Protein AF-A0A353FE00-F1 (afdb_monomer_lite)

Secondary structure (DSSP, 8-state):
---SSS-HHHHHHHHHHHHHTTSEEEE-TT--B--SHHHHHH-S--EEEE-S--------------------------------

Foldseek 3Di:
DPPPVDDPVVVLVVVLVCLVVQQKFKAAPVRHTDNDSVSVVPGPDIDIDGRPDPPPPPDPPPPPVPPPPPPDDDDDDPDPDDDD

Structure (mmCIF, N/CA/C/O backbone):
data_AF-A0A353FE00-F1
#
_entry.id   AF-A0A353FE00-F1
#
loop_
_atom_site.group_PDB
_atom_site.id
_atom_site.type_symbol
_atom_site.label_atom_id
_atom_site.label_alt_id
_atom_site.label_comp_id
_atom_site.label_asym_id
_atom_site.label_entity_id
_atom_site.label_seq_id
_atom_site.pdbx_PDB_ins_code
_atom_site.Cartn_x
_atom_site.Cartn_y
_atom_site.Cartn_z
_atom_site.occupancy
_atom_site.B_iso_or_equiv
_atom_site.auth_seq_id
_atom_site.auth_comp_id
_atom_site.auth_asym_id
_atom_site.auth_atom_id
_atom_site.pdbx_PDB_model_num
ATOM 1 N N . MET A 1 1 ? 12.354 -12.234 -3.852 1.00 46.34 1 MET A N 1
ATOM 2 C CA . MET A 1 1 ? 10.990 -12.779 -4.038 1.00 46.34 1 MET A CA 1
ATOM 3 C C . MET A 1 1 ? 10.371 -12.948 -2.659 1.00 46.34 1 MET A C 1
ATOM 5 O O . MET A 1 1 ? 11.011 -13.562 -1.818 1.00 46.34 1 MET A O 1
ATOM 9 N N . VAL A 1 2 ? 9.215 -12.338 -2.377 1.00 58.34 2 VAL A N 1
ATOM 10 C CA . VAL A 1 2 ? 8.565 -12.480 -1.060 1.00 58.34 2 VAL A CA 1
ATOM 11 C C . VAL A 1 2 ? 7.851 -13.833 -1.035 1.00 58.34 2 VAL A C 1
ATOM 13 O O . VAL A 1 2 ? 6.932 -14.056 -1.818 1.00 58.34 2 VAL A O 1
ATOM 16 N N . ILE A 1 3 ? 8.309 -14.754 -0.189 1.00 65.00 3 ILE A N 1
ATOM 17 C CA . ILE A 1 3 ? 7.790 -16.125 -0.110 1.00 65.00 3 ILE A CA 1
ATOM 18 C C . ILE A 1 3 ? 6.586 -16.128 0.840 1.00 65.00 3 ILE A C 1
ATOM 20 O O . ILE A 1 3 ? 6.714 -16.434 2.018 1.00 65.00 3 ILE A O 1
ATOM 24 N N . THR A 1 4 ? 5.416 -15.714 0.354 1.00 76.44 4 THR A N 1
ATOM 25 C CA . THR A 1 4 ? 4.159 -15.765 1.133 1.00 76.44 4 THR A CA 1
ATOM 26 C C . THR A 1 4 ? 3.202 -16.855 0.661 1.00 76.44 4 THR A C 1
ATOM 28 O O . THR A 1 4 ? 2.161 -17.048 1.276 1.00 76.44 4 THR A O 1
ATOM 31 N N . GLY A 1 5 ? 3.499 -17.526 -0.459 1.00 84.62 5 GLY A N 1
ATOM 32 C CA . GLY A 1 5 ? 2.544 -18.415 -1.134 1.00 84.62 5 GLY A CA 1
ATOM 33 C C . GLY A 1 5 ? 1.325 -17.685 -1.722 1.00 84.62 5 GLY A C 1
ATOM 34 O O . GLY A 1 5 ? 0.406 -18.329 -2.219 1.00 84.62 5 GLY A O 1
ATOM 35 N N . LEU A 1 6 ? 1.301 -16.347 -1.680 1.00 86.50 6 LEU A N 1
ATOM 36 C CA . LEU A 1 6 ? 0.205 -15.520 -2.182 1.00 86.50 6 LEU A CA 1
ATOM 37 C C . LEU A 1 6 ? 0.551 -14.902 -3.536 1.00 86.50 6 LEU A C 1
ATOM 39 O O . LEU A 1 6 ? 1.712 -14.653 -3.860 1.00 86.50 6 LEU A O 1
ATOM 43 N N . SER A 1 7 ? -0.482 -14.572 -4.313 1.00 88.94 7 SER A N 1
ATOM 44 C CA . SER A 1 7 ? -0.295 -13.828 -5.558 1.00 88.94 7 SER A CA 1
ATOM 45 C C . SER A 1 7 ? 0.244 -12.416 -5.293 1.00 88.94 7 SER A C 1
ATOM 47 O O . SER A 1 7 ? -0.116 -11.762 -4.309 1.00 88.94 7 SER A O 1
ATOM 49 N N . ASN A 1 8 ? 1.030 -11.883 -6.233 1.00 86.44 8 ASN A N 1
ATOM 50 C CA . ASN A 1 8 ? 1.536 -10.505 -6.160 1.00 86.44 8 ASN A CA 1
ATOM 51 C C . ASN A 1 8 ? 0.410 -9.468 -6.005 1.00 86.44 8 ASN A C 1
ATOM 53 O O . ASN A 1 8 ? 0.591 -8.440 -5.349 1.00 86.44 8 ASN A O 1
ATOM 57 N N . ARG A 1 9 ? -0.773 -9.744 -6.573 1.00 88.06 9 ARG A N 1
ATOM 58 C CA . ARG A 1 9 ? -1.969 -8.905 -6.417 1.00 88.06 9 ARG A CA 1
ATOM 59 C C . ARG A 1 9 ? -2.477 -8.914 -4.975 1.00 88.06 9 ARG A C 1
ATOM 61 O O . ARG A 1 9 ? -2.772 -7.843 -4.449 1.00 88.06 9 ARG A O 1
ATOM 68 N N . ALA A 1 10 ? -2.556 -10.084 -4.341 1.00 89.31 10 ALA A N 1
ATOM 69 C CA . ALA A 1 10 ? -2.983 -10.204 -2.948 1.00 89.31 10 ALA A CA 1
ATOM 70 C C . ALA A 1 10 ? -2.018 -9.465 -2.010 1.00 89.31 10 ALA A C 1
ATOM 72 O O . ALA A 1 10 ? -2.457 -8.639 -1.209 1.00 89.31 10 ALA A O 1
ATOM 73 N N . VAL A 1 11 ? -0.708 -9.661 -2.188 1.00 88.50 11 VAL A N 1
ATOM 74 C CA . VAL A 1 11 ? 0.328 -8.950 -1.419 1.00 88.50 11 VAL A CA 1
ATOM 75 C C . VAL A 1 11 ? 0.219 -7.435 -1.622 1.00 88.50 11 VAL A C 1
ATOM 77 O O . VAL A 1 11 ? 0.165 -6.679 -0.655 1.00 88.50 11 VAL A O 1
ATOM 80 N N . SER A 1 12 ? 0.095 -6.975 -2.869 1.00 88.56 12 SER A N 1
ATOM 81 C CA . SER A 1 12 ? -0.043 -5.543 -3.180 1.00 88.56 12 SER A CA 1
ATOM 82 C C . SER A 1 12 ? -1.295 -4.924 -2.552 1.00 88.56 12 SER A C 1
ATOM 84 O O . SER A 1 12 ? -1.255 -3.784 -2.077 1.00 88.56 12 SER A O 1
ATOM 86 N N . SER A 1 13 ? -2.404 -5.668 -2.535 1.00 90.62 13 SER A N 1
ATOM 87 C CA . SER A 1 13 ? -3.656 -5.247 -1.902 1.00 90.62 13 SER A CA 1
ATOM 88 C C . SER A 1 13 ? -3.497 -5.121 -0.385 1.00 90.62 13 SER A C 1
ATOM 90 O O . SER A 1 13 ? -3.837 -4.081 0.185 1.00 90.62 13 SER A O 1
ATOM 92 N N . ALA A 1 14 ? -2.887 -6.123 0.256 1.00 90.38 14 ALA A N 1
ATOM 93 C CA . ALA A 1 14 ? -2.617 -6.120 1.691 1.00 90.38 14 ALA A CA 1
ATOM 94 C C . ALA A 1 14 ? -1.737 -4.930 2.100 1.00 90.38 14 ALA A C 1
ATOM 96 O O . ALA A 1 14 ? -2.126 -4.153 2.971 1.00 90.38 14 ALA A O 1
ATOM 97 N N . VAL A 1 15 ? -0.614 -4.711 1.408 1.00 90.00 15 VAL A N 1
ATOM 98 C CA . VAL A 1 15 ? 0.273 -3.562 1.662 1.00 90.00 15 VAL A CA 1
ATOM 99 C C . VAL A 1 15 ? -0.484 -2.245 1.494 1.00 90.00 15 VAL A C 1
ATOM 101 O O . VAL A 1 15 ? -0.394 -1.370 2.347 1.00 90.00 15 VAL A O 1
ATOM 104 N N . SER A 1 16 ? -1.281 -2.100 0.431 1.00 90.56 16 SER A N 1
ATOM 105 C CA . SER A 1 16 ? -2.071 -0.878 0.210 1.00 90.56 16 SER A CA 1
ATOM 106 C C . SER A 1 16 ? -3.073 -0.622 1.338 1.00 90.56 16 SER A C 1
ATOM 108 O O . SER A 1 16 ? -3.288 0.523 1.730 1.00 90.56 16 SER A O 1
ATOM 110 N N . SER A 1 17 ? -3.675 -1.683 1.880 1.00 91.19 17 SER A N 1
ATOM 111 C CA . SER A 1 17 ? -4.570 -1.588 3.031 1.00 91.19 17 SER A CA 1
ATOM 112 C C . SER A 1 17 ? -3.830 -1.171 4.302 1.00 91.19 17 SER A C 1
ATOM 114 O O . SER A 1 17 ? -4.330 -0.324 5.037 1.00 91.19 17 SER A O 1
ATOM 116 N N . LEU A 1 18 ? -2.648 -1.732 4.562 1.00 89.75 18 LEU A N 1
ATOM 117 C CA . LEU A 1 18 ? -1.845 -1.401 5.742 1.00 89.75 18 LEU A CA 1
ATOM 118 C C . LEU A 1 18 ? -1.331 0.047 5.702 1.00 89.75 18 LEU A C 1
ATOM 120 O O . LEU A 1 18 ? -1.441 0.746 6.706 1.00 89.75 18 LEU A O 1
ATOM 124 N N . VAL A 1 19 ? -0.866 0.519 4.539 1.00 88.69 19 VAL A N 1
ATOM 125 C CA . VAL A 1 19 ? -0.422 1.913 4.337 1.00 88.69 19 VAL A CA 1
ATOM 126 C C . VAL A 1 19 ? -1.568 2.892 4.563 1.00 88.69 19 VAL A C 1
ATOM 128 O O . VAL A 1 19 ? -1.424 3.852 5.309 1.00 88.69 19 VAL A O 1
ATOM 131 N N . ARG A 1 20 ? -2.747 2.628 3.984 1.00 88.12 20 ARG A N 1
ATOM 132 C CA . ARG A 1 20 ? -3.930 3.485 4.172 1.00 88.12 20 ARG A CA 1
ATOM 133 C C . ARG A 1 20 ? -4.387 3.557 5.630 1.00 88.12 20 ARG A C 1
ATOM 135 O O . ARG A 1 20 ? -4.948 4.565 6.040 1.00 88.12 20 ARG A O 1
ATOM 142 N N . LYS A 1 21 ? -4.168 2.493 6.405 1.00 87.88 21 LYS A N 1
ATOM 143 C CA . LYS A 1 21 ? -4.451 2.464 7.846 1.00 87.88 21 LYS A CA 1
ATOM 144 C C . LYS A 1 21 ? -3.348 3.119 8.690 1.00 87.88 21 LYS A C 1
ATOM 146 O O . LYS A 1 21 ? -3.504 3.177 9.902 1.00 87.88 21 LYS A O 1
ATOM 151 N N . GLY A 1 22 ? -2.248 3.570 8.082 1.00 86.06 22 GLY A N 1
ATOM 152 C CA . GLY A 1 22 ? -1.094 4.129 8.791 1.00 86.06 22 GLY A CA 1
ATOM 153 C C . GLY A 1 22 ? -0.317 3.103 9.621 1.00 86.06 22 GLY A C 1
ATOM 154 O O . GLY A 1 22 ? 0.459 3.483 10.487 1.00 86.06 22 GLY A O 1
ATOM 155 N N . LEU A 1 23 ? -0.532 1.804 9.382 1.00 87.56 23 LEU A N 1
ATOM 156 C CA . LEU A 1 23 ? 0.102 0.727 10.154 1.00 87.56 23 LEU A CA 1
ATOM 157 C C . LEU A 1 23 ? 1.528 0.443 9.686 1.00 87.56 23 LEU A C 1
ATOM 159 O O . LEU A 1 23 ? 2.358 -0.036 10.454 1.00 87.56 23 LEU A O 1
ATOM 163 N N . ILE A 1 24 ? 1.803 0.716 8.412 1.00 90.19 24 ILE A N 1
ATOM 164 C CA . ILE A 1 24 ? 3.136 0.609 7.831 1.00 90.19 24 ILE A CA 1
ATOM 165 C C . ILE A 1 24 ? 3.423 1.851 6.999 1.00 90.19 24 ILE A C 1
ATOM 167 O O . ILE A 1 24 ? 2.532 2.377 6.326 1.00 90.19 24 ILE A O 1
ATOM 171 N N . THR A 1 25 ? 4.684 2.254 6.990 1.00 90.19 25 THR A N 1
ATOM 172 C CA . THR A 1 25 ? 5.212 3.268 6.082 1.00 90.19 25 THR A CA 1
ATOM 173 C C . THR A 1 25 ? 6.027 2.565 5.010 1.00 90.19 25 THR A C 1
ATOM 175 O O . THR A 1 25 ? 6.810 1.660 5.305 1.00 90.19 25 THR A O 1
ATOM 178 N N . VAL A 1 26 ? 5.823 2.966 3.758 1.00 91.19 26 VAL A N 1
ATOM 179 C CA . VAL A 1 26 ? 6.630 2.498 2.630 1.00 91.19 26 VAL A CA 1
ATOM 180 C C . VAL A 1 26 ? 7.452 3.669 2.135 1.00 91.19 26 VAL A C 1
ATOM 182 O O . VAL A 1 26 ? 6.875 4.715 1.848 1.00 91.19 26 VAL A O 1
ATOM 185 N N . THR A 1 27 ? 8.763 3.495 2.025 1.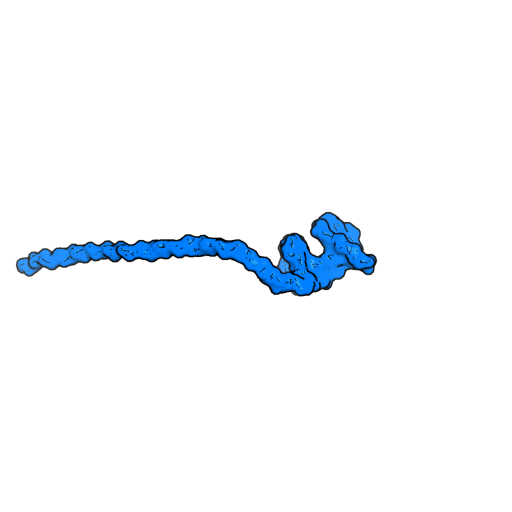00 91.94 27 THR A N 1
ATOM 186 C CA . THR A 1 27 ? 9.675 4.513 1.498 1.00 91.94 27 THR A CA 1
ATOM 187 C C . THR A 1 27 ? 10.462 3.986 0.305 1.00 91.94 27 THR A C 1
ATOM 189 O O . THR A 1 27 ? 10.586 2.769 0.109 1.00 91.94 27 THR A O 1
ATOM 192 N N . ASP A 1 28 ? 10.976 4.903 -0.508 1.00 91.12 28 ASP A N 1
ATOM 193 C CA . ASP A 1 28 ? 12.011 4.595 -1.493 1.00 91.12 28 ASP A CA 1
ATOM 194 C C . ASP A 1 28 ? 13.393 4.441 -0.822 1.00 91.12 28 ASP A C 1
ATOM 196 O O . ASP A 1 28 ? 13.516 4.391 0.407 1.00 91.12 28 ASP A O 1
ATOM 200 N N . ILE A 1 29 ? 14.433 4.320 -1.650 1.00 89.12 29 ILE A N 1
ATOM 201 C CA . ILE A 1 29 ? 15.830 4.222 -1.209 1.00 89.12 29 ILE A CA 1
ATOM 202 C C . ILE A 1 29 ? 16.367 5.525 -0.600 1.00 89.12 29 ILE A C 1
ATOM 204 O O . ILE A 1 29 ? 17.305 5.486 0.190 1.00 89.12 29 ILE A O 1
ATOM 208 N N . GLU A 1 30 ? 15.769 6.661 -0.946 1.00 87.44 30 GLU A N 1
ATOM 209 C CA . GLU A 1 30 ? 16.142 7.991 -0.460 1.00 87.44 30 GLU A CA 1
ATOM 210 C C . GLU A 1 30 ? 15.403 8.349 0.841 1.00 87.44 30 GLU A C 1
ATOM 212 O O . GLU A 1 30 ? 15.717 9.343 1.489 1.00 87.44 30 GLU A O 1
ATOM 217 N N . GLY A 1 31 ? 14.445 7.516 1.261 1.00 85.00 31 GLY A N 1
ATOM 218 C CA . GLY A 1 31 ? 13.626 7.727 2.451 1.00 85.00 31 GLY A CA 1
ATOM 219 C C . GLY A 1 31 ? 12.336 8.505 2.186 1.00 85.00 31 GLY A C 1
ATOM 220 O O . GLY A 1 31 ? 11.605 8.799 3.134 1.00 85.00 31 GLY A O 1
ATOM 221 N N . ASN A 1 32 ? 11.998 8.799 0.929 1.00 89.12 32 ASN A N 1
ATOM 222 C CA . ASN A 1 32 ? 10.765 9.503 0.596 1.00 89.12 32 ASN A CA 1
ATOM 223 C C . ASN A 1 32 ? 9.551 8.573 0.767 1.00 89.12 32 ASN A C 1
ATOM 225 O O . ASN A 1 32 ? 9.559 7.441 0.268 1.00 89.12 32 ASN A O 1
ATOM 229 N N . PRO A 1 33 ? 8.474 9.022 1.437 1.00 88.38 33 PRO A N 1
ATOM 230 C CA . PRO A 1 33 ? 7.285 8.208 1.650 1.00 88.38 33 PRO A CA 1
ATOM 231 C C . PRO A 1 33 ? 6.489 7.994 0.354 1.00 88.38 33 PRO A C 1
ATOM 233 O O . PRO A 1 33 ? 6.082 8.930 -0.331 1.00 88.38 33 PRO A O 1
ATOM 236 N N . LEU A 1 34 ? 6.182 6.732 0.055 1.00 90.12 34 LEU A N 1
ATOM 237 C CA . LEU A 1 34 ? 5.438 6.294 -1.126 1.00 90.12 34 LEU A CA 1
ATOM 238 C C . LEU A 1 34 ? 4.021 5.848 -0.741 1.00 90.12 34 LEU A C 1
ATOM 240 O O . LEU A 1 34 ? 3.742 4.663 -0.543 1.00 90.12 34 LEU A O 1
ATOM 244 N N . ALA A 1 35 ? 3.092 6.802 -0.669 1.00 82.44 35 ALA A N 1
ATOM 245 C CA . ALA A 1 35 ? 1.707 6.529 -0.270 1.00 82.44 35 ALA A CA 1
ATOM 246 C C . ALA A 1 35 ? 0.895 5.767 -1.341 1.00 82.44 35 ALA A C 1
ATOM 248 O O . ALA A 1 35 ? 0.024 4.952 -1.023 1.00 82.44 35 ALA A O 1
ATOM 249 N N . SER A 1 36 ? 1.170 6.006 -2.628 1.00 86.19 36 SER A N 1
ATOM 250 C CA . SER A 1 36 ? 0.374 5.446 -3.727 1.00 86.19 36 SER A CA 1
ATOM 251 C C . SER A 1 36 ? 0.914 4.099 -4.226 1.00 86.19 36 SER A C 1
ATOM 253 O O . SER A 1 36 ? 2.098 3.782 -4.110 1.00 86.19 36 SER A O 1
ATOM 255 N N . ALA A 1 37 ? 0.041 3.267 -4.803 1.00 84.69 37 ALA A N 1
ATOM 256 C CA . ALA A 1 37 ? 0.470 2.021 -5.447 1.00 84.69 37 ALA A CA 1
ATOM 257 C C . ALA A 1 37 ? 1.275 2.270 -6.734 1.00 84.69 37 ALA A C 1
ATOM 259 O O . ALA A 1 37 ? 2.155 1.477 -7.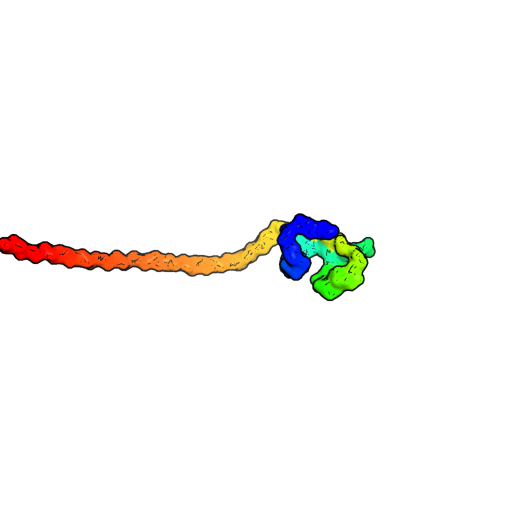054 1.00 84.69 37 ALA A O 1
ATOM 260 N N . GLY A 1 38 ? 0.989 3.360 -7.456 1.00 86.25 38 GLY A N 1
ATOM 261 C CA . GLY A 1 38 ? 1.728 3.742 -8.661 1.00 86.25 38 GLY A CA 1
ATOM 262 C C . GLY A 1 38 ? 3.174 4.109 -8.337 1.00 86.25 38 GLY A C 1
ATOM 263 O O . GLY A 1 38 ? 4.094 3.527 -8.903 1.00 86.25 38 GLY A O 1
ATOM 264 N N . SER A 1 39 ? 3.372 4.969 -7.337 1.00 85.44 39 SER A N 1
ATOM 265 C CA . SER A 1 39 ? 4.702 5.383 -6.871 1.00 85.44 39 SER A CA 1
ATOM 266 C C . SER A 1 39 ? 5.524 4.191 -6.369 1.00 85.44 39 SER A C 1
ATOM 268 O O . SER A 1 39 ? 6.707 4.086 -6.666 1.00 85.44 39 SER A O 1
ATOM 270 N N . ARG A 1 40 ? 4.884 3.227 -5.691 1.00 86.94 40 ARG A N 1
ATOM 271 C CA . ARG A 1 40 ? 5.550 1.993 -5.243 1.00 86.94 40 ARG A CA 1
ATOM 272 C C . ARG A 1 40 ? 5.985 1.070 -6.383 1.00 86.94 40 ARG A C 1
ATOM 274 O O . ARG A 1 40 ? 6.965 0.357 -6.232 1.00 86.94 40 ARG A O 1
ATOM 281 N N . LYS A 1 41 ? 5.262 1.057 -7.506 1.00 85.81 41 LYS A N 1
ATOM 282 C CA . 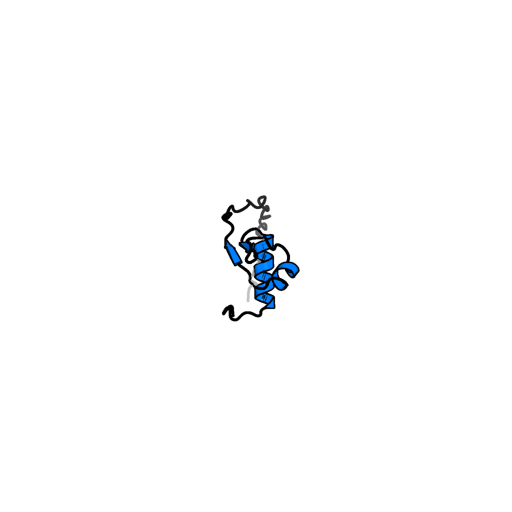LYS A 1 41 ? 5.637 0.261 -8.688 1.00 85.81 41 LYS A CA 1
ATOM 283 C C . LYS A 1 41 ? 6.762 0.899 -9.499 1.00 85.81 41 LYS A C 1
ATOM 285 O O . LYS A 1 41 ? 7.495 0.174 -10.156 1.00 85.81 41 LYS A O 1
ATOM 290 N N . ALA A 1 42 ? 6.854 2.228 -9.480 1.00 85.69 42 ALA A N 1
ATOM 291 C CA . ALA A 1 42 ? 7.897 2.973 -10.179 1.00 85.69 42 ALA A CA 1
ATOM 292 C C . ALA A 1 42 ? 9.247 2.946 -9.439 1.00 85.69 42 ALA A C 1
ATOM 294 O O . ALA A 1 42 ? 10.286 3.177 -10.049 1.00 85.69 42 ALA A O 1
ATOM 295 N N . ALA A 1 43 ? 9.242 2.657 -8.136 1.00 85.50 43 ALA A N 1
ATOM 296 C CA . ALA A 1 43 ? 10.456 2.566 -7.342 1.00 85.50 43 ALA A CA 1
ATOM 297 C C . ALA A 1 43 ? 11.259 1.296 -7.671 1.00 85.50 43 ALA A C 1
ATOM 299 O O . ALA A 1 43 ? 10.713 0.194 -7.721 1.00 85.50 43 ALA A O 1
ATOM 300 N N . SER A 1 44 ? 12.579 1.448 -7.808 1.00 85.81 44 SER A N 1
ATOM 301 C CA . SER A 1 44 ? 13.512 0.324 -7.997 1.00 85.81 44 SER A CA 1
ATOM 302 C C . SER A 1 44 ? 13.523 -0.624 -6.788 1.00 85.81 44 SER A C 1
ATOM 304 O O . SER A 1 44 ? 13.630 -1.844 -6.923 1.00 85.81 44 SER A O 1
ATOM 306 N N . ARG A 1 45 ? 13.360 -0.066 -5.582 1.00 87.81 45 ARG A N 1
ATOM 307 C CA . ARG A 1 45 ? 13.357 -0.811 -4.323 1.00 87.81 45 ARG A CA 1
ATOM 308 C C . ARG A 1 45 ? 12.445 -0.141 -3.303 1.00 87.81 45 ARG A C 1
ATOM 310 O O . ARG A 1 45 ? 12.371 1.081 -3.236 1.00 87.81 45 ARG A O 1
ATOM 317 N N . LEU A 1 46 ? 11.767 -0.965 -2.506 1.00 89.38 46 LEU A N 1
ATOM 318 C CA . LEU A 1 46 ? 10.842 -0.528 -1.464 1.00 89.38 46 LEU A CA 1
ATOM 319 C C . LEU A 1 46 ? 11.372 -0.911 -0.088 1.00 89.38 46 LEU A C 1
ATOM 321 O O . LEU A 1 46 ? 11.801 -2.048 0.120 1.00 89.38 46 LEU A O 1
ATOM 325 N N . HIS A 1 47 ? 11.282 0.024 0.848 1.00 89.50 47 HIS A N 1
ATOM 326 C CA . HIS A 1 47 ? 11.580 -0.184 2.257 1.00 89.50 47 HIS A CA 1
ATOM 327 C C . HIS A 1 47 ? 10.283 -0.104 3.060 1.00 89.50 47 HIS A C 1
ATOM 329 O O . HIS A 1 47 ? 9.471 0.795 2.858 1.00 89.50 47 HIS A O 1
ATOM 335 N N . TYR A 1 48 ? 10.073 -1.077 3.946 1.00 89.94 48 TYR A N 1
ATOM 336 C CA . TYR A 1 48 ? 8.875 -1.181 4.774 1.00 89.94 48 TYR A CA 1
ATOM 337 C C . TYR A 1 48 ? 9.263 -0.969 6.231 1.00 89.94 48 TYR A C 1
ATOM 339 O O . TYR A 1 48 ? 10.111 -1.691 6.752 1.00 89.94 48 TYR A O 1
ATOM 347 N N . ALA A 1 49 ? 8.620 -0.010 6.886 1.00 88.06 49 ALA A N 1
ATOM 348 C CA . ALA A 1 49 ? 8.761 0.237 8.314 1.00 88.06 49 ALA A CA 1
ATOM 349 C C . ALA A 1 49 ? 7.403 0.073 9.002 1.00 88.06 49 ALA A C 1
ATOM 351 O O . ALA A 1 49 ? 6.364 0.437 8.444 1.00 88.06 49 ALA A O 1
ATOM 352 N N . LEU A 1 50 ? 7.407 -0.479 10.214 1.00 86.31 50 LEU A N 1
ATOM 353 C CA . LEU A 1 50 ? 6.208 -0.545 11.042 1.00 86.31 50 LEU A CA 1
ATOM 354 C C . LEU A 1 50 ? 5.936 0.853 11.611 1.00 86.31 50 LEU A C 1
ATOM 356 O O . LEU A 1 50 ? 6.830 1.462 12.199 1.00 86.31 50 LEU A O 1
ATOM 360 N N . GLY A 1 51 ? 4.722 1.370 11.432 1.00 70.06 51 GLY A N 1
ATOM 361 C CA . GLY A 1 51 ? 4.316 2.608 12.088 1.00 70.06 51 GLY A CA 1
ATOM 362 C C . GLY A 1 51 ? 4.215 2.364 13.591 1.00 70.06 51 GLY A C 1
ATOM 363 O O . GLY A 1 51 ? 3.562 1.416 14.019 1.00 70.06 51 GLY A O 1
ATOM 364 N N . SER A 1 52 ? 4.828 3.217 14.408 1.00 63.84 52 SER A N 1
ATOM 365 C CA . SER A 1 52 ? 4.832 3.137 15.879 1.00 63.84 52 SER A CA 1
ATOM 366 C C . SER A 1 52 ? 3.458 3.369 16.537 1.00 63.84 52 SER A C 1
ATOM 368 O O . SER A 1 52 ? 3.363 3.535 17.749 1.00 63.84 52 SER A O 1
ATOM 370 N N . VAL A 1 53 ? 2.368 3.350 15.765 1.00 55.91 53 VAL A N 1
ATOM 371 C CA . VAL A 1 53 ? 1.016 3.671 16.222 1.00 55.91 53 VAL A CA 1
ATOM 372 C C . VAL A 1 53 ? 0.141 2.420 16.150 1.00 55.91 53 VAL A C 1
ATOM 374 O O . VAL A 1 53 ? -0.719 2.272 15.288 1.00 55.91 53 VAL A O 1
ATOM 377 N N . LEU A 1 54 ? 0.317 1.532 17.129 1.00 51.91 54 LEU A N 1
ATOM 378 C CA . LEU A 1 54 ? -0.760 0.648 17.590 1.00 51.91 54 LEU A CA 1
ATOM 379 C C . LEU A 1 54 ? -1.659 1.387 18.597 1.00 51.91 54 LEU A C 1
ATOM 381 O O . LEU A 1 54 ? -2.098 0.810 19.588 1.00 51.91 54 LEU A O 1
ATOM 385 N N . VAL A 1 55 ? -1.950 2.674 18.381 1.00 50.66 55 VAL A N 1
ATOM 386 C CA . VAL A 1 55 ? -3.054 3.308 19.105 1.00 50.66 55 VAL A CA 1
ATOM 387 C C . VAL A 1 55 ? -4.313 2.802 18.426 1.00 50.66 55 VAL A C 1
ATOM 389 O O . VAL A 1 55 ? -4.683 3.270 17.349 1.00 50.66 55 VAL A O 1
ATOM 392 N N . ALA A 1 56 ? -4.934 1.786 19.025 1.00 46.88 56 ALA A N 1
ATOM 393 C CA . ALA A 1 56 ? -6.290 1.397 18.695 1.00 46.88 56 ALA A CA 1
ATOM 394 C C . ALA A 1 56 ? -7.144 2.664 18.776 1.00 46.88 56 ALA A C 1
ATOM 396 O O . ALA A 1 56 ? -7.480 3.118 19.866 1.00 46.88 56 ALA A O 1
ATOM 397 N N . LYS A 1 57 ? -7.446 3.279 17.627 1.00 48.00 57 LYS A N 1
ATOM 398 C CA . LYS A 1 57 ? -8.484 4.299 17.553 1.00 48.00 57 LYS A CA 1
ATOM 399 C C . LYS A 1 57 ? -9.710 3.641 18.182 1.00 48.00 57 LYS A C 1
ATOM 401 O O . LYS A 1 57 ? -10.143 2.620 17.636 1.00 48.00 57 LYS A O 1
ATOM 406 N N . PRO A 1 58 ? -10.247 4.147 19.306 1.00 47.56 58 PRO A N 1
ATOM 407 C CA . PRO A 1 58 ? -11.524 3.664 19.781 1.00 47.56 58 PRO A CA 1
ATOM 408 C C . PRO A 1 58 ? -12.473 3.879 18.610 1.00 47.56 58 PRO A C 1
ATOM 410 O O . PRO A 1 58 ? -12.665 5.010 18.154 1.00 47.56 58 PRO A O 1
ATOM 413 N N . ALA A 1 59 ? -12.989 2.793 18.037 1.00 54.16 59 ALA A N 1
ATOM 414 C CA . ALA A 1 59 ? -14.183 2.930 17.231 1.00 54.16 59 ALA A CA 1
ATOM 415 C C . ALA A 1 59 ? -15.193 3.661 18.132 1.00 54.16 59 ALA A C 1
ATOM 417 O O . ALA A 1 59 ? -15.267 3.304 19.315 1.00 54.16 59 ALA A O 1
ATOM 418 N N . PRO A 1 60 ? -15.932 4.681 17.648 1.00 52.53 60 PRO A N 1
ATOM 419 C CA . PRO A 1 60 ? -17.111 5.108 18.389 1.00 52.53 60 PRO A CA 1
ATOM 420 C C . PRO A 1 60 ? -17.886 3.825 18.649 1.00 52.53 60 PRO A C 1
ATOM 422 O O . PRO A 1 60 ? -18.055 3.044 17.709 1.00 52.53 60 PRO A O 1
ATOM 425 N N . ALA A 1 61 ? -18.175 3.543 19.923 1.00 54.06 61 ALA A N 1
ATOM 426 C CA . ALA A 1 61 ? -18.803 2.305 20.340 1.00 54.06 61 ALA A CA 1
ATOM 427 C C . ALA A 1 61 ? -19.989 2.072 19.408 1.00 54.06 61 ALA A C 1
ATOM 429 O O . ALA A 1 61 ? -20.990 2.776 19.484 1.00 54.06 61 ALA A O 1
ATOM 430 N N . SER A 1 62 ? -19.823 1.159 18.448 1.00 54.44 62 SER A N 1
ATOM 431 C CA . SER A 1 62 ? -20.937 0.742 17.627 1.00 54.44 62 SER A CA 1
ATOM 432 C C . SER A 1 62 ? -21.818 0.055 18.640 1.00 54.44 62 SER A C 1
ATOM 434 O O . SER A 1 62 ? -21.433 -1.001 19.150 1.00 54.44 62 SER A O 1
ATOM 436 N N . GLU A 1 63 ? -22.916 0.715 19.006 1.00 50.50 63 GLU A N 1
ATOM 437 C CA . GLU A 1 63 ? -23.998 0.124 19.766 1.00 50.50 63 GLU A CA 1
ATOM 438 C C . GLU A 1 63 ? -24.265 -1.209 19.083 1.00 50.50 63 GLU A C 1
ATOM 440 O O . GLU A 1 63 ? -24.788 -1.284 17.970 1.00 50.50 63 GLU A O 1
ATOM 445 N N . ARG A 1 64 ? -23.773 -2.288 19.696 1.00 52.66 64 ARG A N 1
ATOM 446 C CA . ARG A 1 64 ? -24.236 -3.615 19.356 1.00 52.66 64 ARG A CA 1
ATOM 447 C C . ARG A 1 64 ? -25.666 -3.566 19.821 1.00 52.66 64 ARG A C 1
ATOM 449 O O . ARG A 1 64 ? -25.926 -3.730 21.009 1.00 52.66 64 ARG A O 1
ATOM 456 N N . GLN A 1 65 ? -26.556 -3.235 18.897 1.00 49.91 65 GLN A N 1
ATOM 457 C CA . GLN A 1 65 ? -27.981 -3.345 19.083 1.00 49.91 65 GLN A CA 1
ATOM 458 C C . GLN A 1 65 ? -28.199 -4.818 19.403 1.00 49.91 65 GLN A C 1
ATOM 460 O O . GLN A 1 65 ? -28.139 -5.683 18.530 1.00 49.91 65 GLN A O 1
ATOM 465 N N . GLY A 1 66 ? -28.234 -5.110 20.703 1.00 43.56 66 GLY A N 1
ATOM 466 C CA . GLY A 1 66 ? -28.351 -6.457 21.211 1.00 43.56 66 GLY A CA 1
ATOM 467 C C . GLY A 1 66 ? -29.619 -7.004 20.603 1.00 43.56 66 GLY A C 1
ATOM 468 O O . GLY A 1 66 ? -30.698 -6.462 20.842 1.00 43.56 66 GLY A O 1
ATOM 469 N N . HIS A 1 67 ? -29.487 -8.025 19.761 1.00 61.84 67 HIS A N 1
ATOM 470 C CA . HIS A 1 67 ? -30.648 -8.749 19.292 1.00 61.84 67 HIS A CA 1
ATOM 471 C C . HIS A 1 67 ? -31.398 -9.210 20.537 1.00 61.84 67 HIS A C 1
ATOM 473 O O . HIS A 1 67 ? -30.887 -10.002 21.333 1.00 61.84 67 HIS A O 1
ATOM 479 N N . ILE A 1 68 ? -32.586 -8.645 20.730 1.00 59.84 68 ILE A N 1
ATOM 480 C CA . ILE A 1 68 ? -33.502 -9.050 21.781 1.00 59.84 68 ILE A CA 1
ATOM 481 C C . ILE A 1 68 ? -33.735 -10.539 21.539 1.00 59.84 68 ILE A C 1
ATOM 483 O O . ILE A 1 68 ? -34.285 -10.925 20.507 1.00 59.84 68 ILE A O 1
ATOM 487 N N . SER A 1 69 ? -33.244 -11.390 22.439 1.00 61.47 69 SER A N 1
ATOM 488 C CA . SER A 1 69 ? -33.533 -12.818 22.369 1.00 61.47 69 SER A CA 1
ATOM 489 C C . SER A 1 69 ? -35.045 -1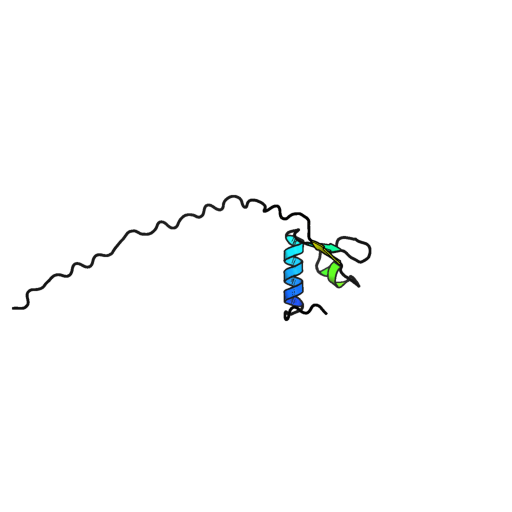2.975 22.455 1.00 61.47 69 SER A C 1
ATOM 491 O O . SER A 1 69 ? -35.650 -12.628 23.470 1.00 61.47 69 SER A O 1
ATOM 493 N N . VAL A 1 70 ? -35.668 -13.444 21.374 1.00 59.47 70 VAL A N 1
ATOM 494 C CA . VAL A 1 70 ? -37.118 -13.615 21.308 1.00 59.47 70 VAL A CA 1
ATOM 495 C C . VAL A 1 70 ? -37.493 -14.746 22.264 1.00 59.47 70 VAL A C 1
ATOM 497 O O . VAL A 1 70 ? -37.410 -15.924 21.925 1.00 59.47 70 VAL A O 1
ATOM 500 N N . LYS A 1 71 ? -37.897 -14.409 23.493 1.00 66.25 71 LYS A N 1
ATOM 501 C CA . LYS A 1 71 ? -38.502 -15.373 24.417 1.00 66.25 71 LYS A CA 1
ATOM 502 C C . LYS A 1 71 ? -39.939 -15.635 23.982 1.00 66.25 71 LYS A C 1
ATOM 504 O O . LYS A 1 71 ? -40.880 -15.129 24.583 1.00 66.25 71 LYS A O 1
ATOM 509 N N . LYS A 1 72 ? -40.125 -16.421 22.925 1.00 60.16 72 LYS A N 1
ATOM 510 C CA . LYS A 1 72 ? -41.437 -16.987 22.607 1.00 60.16 72 LYS A CA 1
ATOM 511 C C . LYS A 1 72 ? -41.282 -18.469 22.314 1.00 60.16 72 LYS A C 1
ATOM 513 O O . LYS A 1 72 ? -41.166 -18.888 21.168 1.00 60.16 72 LYS A O 1
ATOM 518 N N . GLY A 1 73 ? -41.257 -19.258 23.387 1.00 60.19 73 GLY A N 1
ATOM 519 C CA . GLY A 1 73 ? -41.491 -20.690 23.279 1.00 60.19 73 GLY A CA 1
ATOM 520 C C . GLY A 1 73 ? -42.894 -20.901 22.720 1.00 60.19 73 GLY A C 1
ATOM 521 O O . GLY A 1 73 ? -43.872 -20.452 23.315 1.00 60.19 73 GLY A O 1
ATOM 522 N N . HIS A 1 74 ? -42.996 -21.541 21.559 1.00 61.94 74 HIS A N 1
ATOM 523 C CA . HIS A 1 74 ? -44.257 -22.128 21.130 1.00 61.94 74 HIS A CA 1
ATOM 524 C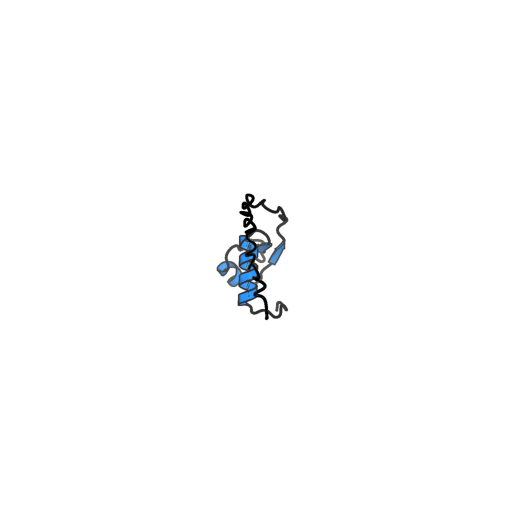 C . HIS A 1 74 ? -44.461 -23.407 21.940 1.00 61.94 74 HIS A C 1
ATOM 526 O O . HIS A 1 74 ? -43.810 -24.418 21.691 1.00 61.94 74 HIS A O 1
ATOM 532 N N . THR A 1 75 ? -45.345 -23.360 22.934 1.00 63.22 75 THR A N 1
ATOM 533 C CA . THR A 1 75 ? -45.827 -24.571 23.600 1.00 63.22 75 THR A CA 1
ATOM 534 C C . THR A 1 75 ? -46.941 -25.166 22.749 1.00 63.22 75 THR A C 1
ATOM 536 O O . THR A 1 75 ? -48.031 -24.603 22.670 1.00 63.22 75 THR A O 1
ATOM 539 N N . ILE A 1 76 ? -46.680 -26.307 22.114 1.00 66.00 76 ILE A N 1
ATOM 540 C CA . ILE A 1 76 ? -47.740 -27.134 21.535 1.00 66.00 76 ILE A CA 1
ATOM 541 C C . ILE A 1 76 ? -48.371 -27.902 22.702 1.00 66.00 76 ILE A C 1
ATOM 543 O O . ILE A 1 76 ? -47.693 -28.686 23.367 1.00 66.00 76 ILE A O 1
ATOM 547 N N . LYS A 1 77 ? -49.652 -27.649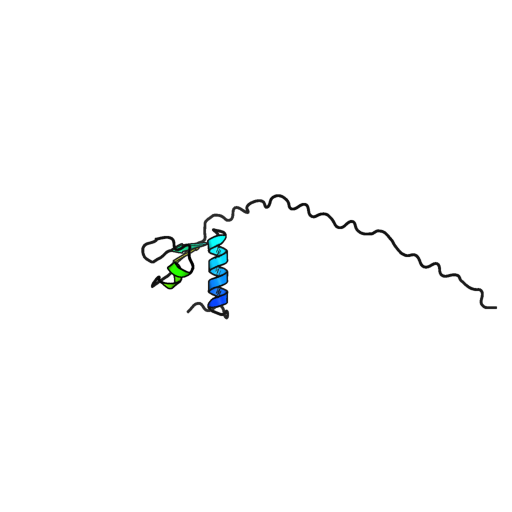 22.997 1.00 62.84 77 LYS A N 1
ATOM 548 C CA . LYS A 1 77 ? -50.413 -28.480 23.938 1.00 62.84 77 LYS A CA 1
ATOM 549 C C . LYS A 1 77 ? -50.649 -29.842 23.282 1.00 62.84 77 LYS A C 1
ATOM 551 O O . LYS A 1 77 ? -51.389 -29.929 22.310 1.00 62.84 77 LYS A O 1
ATOM 556 N N . LEU A 1 78 ? -50.027 -30.890 23.817 1.00 63.06 78 LEU A N 1
ATOM 557 C CA . LEU A 1 78 ? -50.441 -32.265 23.547 1.00 63.06 78 LEU A CA 1
ATOM 558 C C . LEU A 1 78 ? -51.764 -32.502 24.282 1.00 63.06 78 LEU A C 1
ATOM 560 O O . LEU A 1 78 ? -51.775 -32.658 25.504 1.00 63.06 78 LEU A O 1
ATOM 564 N N . ASN A 1 79 ? -52.875 -32.506 23.547 1.00 62.59 79 ASN A N 1
ATOM 565 C CA . ASN A 1 79 ? -54.106 -33.096 24.054 1.00 62.59 79 ASN A CA 1
ATOM 566 C C . ASN A 1 79 ? -53.890 -34.611 24.104 1.00 62.59 79 ASN A C 1
ATOM 568 O O . ASN A 1 79 ? -53.576 -35.237 23.093 1.00 62.59 79 ASN A O 1
ATOM 572 N N . ARG A 1 80 ? -53.998 -35.192 25.301 1.00 60.88 80 ARG A N 1
ATOM 573 C CA . ARG A 1 80 ? -54.156 -36.638 25.443 1.00 60.88 80 ARG A CA 1
ATOM 574 C C . ARG A 1 80 ? -55.593 -36.951 25.067 1.00 60.88 80 ARG A C 1
ATOM 576 O O . ARG A 1 80 ? -56.466 -36.899 25.927 1.00 60.88 80 ARG A O 1
ATOM 583 N N . ASP A 1 81 ? -55.822 -37.225 23.792 1.00 56.28 81 ASP A N 1
ATOM 584 C CA . ASP A 1 81 ? -57.062 -37.868 23.396 1.00 56.28 81 ASP A CA 1
ATOM 585 C C . ASP A 1 81 ? -57.029 -39.297 23.940 1.00 56.28 81 ASP A C 1
ATOM 587 O O . ASP A 1 81 ? -56.132 -40.093 23.654 1.00 56.28 81 ASP A O 1
ATOM 591 N N . THR A 1 82 ? -57.980 -39.551 24.830 1.00 51.12 82 THR A N 1
ATOM 592 C CA . THR A 1 82 ? -58.346 -40.840 25.395 1.00 51.12 82 THR A CA 1
ATOM 593 C C . THR A 1 82 ? -58.417 -41.893 24.293 1.00 51.12 82 THR A C 1
ATOM 595 O O . THR A 1 82 ? -59.274 -41.817 23.416 1.00 51.12 82 THR A O 1
ATOM 598 N N . ILE A 1 83 ? -57.531 -42.886 24.350 1.00 50.62 83 ILE A N 1
ATOM 599 C CA . ILE A 1 83 ? -57.710 -44.130 23.604 1.00 50.62 83 ILE A CA 1
ATOM 600 C C . ILE A 1 83 ? -58.648 -44.986 24.459 1.00 50.62 83 ILE A C 1
ATOM 602 O O . ILE A 1 83 ? -58.297 -45.328 25.590 1.00 50.62 83 ILE A O 1
ATOM 606 N N . VAL A 1 84 ? -59.858 -45.216 23.944 1.00 51.00 84 VAL A N 1
ATOM 607 C CA . VAL A 1 84 ? -60.821 -46.208 24.452 1.00 51.00 84 VAL A CA 1
ATOM 608 C C . VAL A 1 84 ? -60.294 -47.607 24.162 1.00 51.00 84 VAL A C 1
ATOM 610 O O . VAL A 1 84 ? -59.781 -47.801 23.036 1.00 51.00 84 VAL A O 1
#

pLDDT: mean 74.08, std 16.22, range [43.56, 91.94]

Sequence (84 aa):
MVITGLSNRAVSSAVSSLVRKGLITVTDIEGNPLASAGSRKAASRLHYALGSVLVAKPAPASERQGHISVKKGHTIKLNRDTIV

Radius of gyration: 27.75 Å; chains: 1; bounding box: 77×56×36 Å